Protein AF-A0A4Q5T939-F1 (afdb_monomer)

Nearest PDB structures (foldseek):
  4dm5-assembly4_D  TM=7.214E-01  e=6.705E-02  Pseudomonas aeruginosa PAO1
  5hlb-assembly1_A  TM=5.098E-01  e=1.086E+00  Escherichia coli K-12
  5fgz-assembly1_A  TM=5.050E-01  e=2.689E+00  Escherichia coli K-12
  6fzk-assembly1_A  TM=5.247E-01  e=3.484E+00  Escherichia coli K-12
  3dxo-assembly1_A  TM=3.907E-01  e=7.579E+00  Agrobacterium fabrum str. C58

Foldseek 3Di:
DDDDDPPPPPPPPPPPPPPPPPPQQQADDDDQVLLPDDDPHDSVCLRNHVVNCVPPNDQFFDAPVVNCVRRNAAPDDDPQKGKHWRDFDDDVPHTDDTKIKIFHADPRRGTHDIDIDD

Radius of gyration: 22.38 Å; Cα contacts (8 Å, |Δi|>4): 158; chains: 1; bounding box: 47×32×76 Å

pLDDT: mean 86.35, std 17.91, range [41.91, 98.38]

Sequence (118 aa):
MKRIPGFLLTLILLLSACKSKETAPVQQKFDAGQWKLKVGNDFPHREGMLQDLIDNEKIKGLKEPALLEKLGQPDRTENGHFYYRISQKRIGLLPLSTRTLVIKFGSDSTVEWRKIHG

Solvent-accessible surface area (backbone atoms only — not comparable to full-atom values): 7182 Å² total; per-residue (Å²): 136,86,82,80,76,91,73,76,78,76,70,73,77,76,72,82,69,78,77,75,73,82,69,73,67,67,81,34,77,67,45,53,67,55,51,54,40,67,60,90,94,41,34,85,42,30,60,23,16,45,62,38,44,66,76,72,44,86,55,69,66,32,41,55,68,64,44,35,74,49,57,40,80,56,79,42,76,56,98,60,27,37,32,36,72,28,48,69,48,60,61,87,92,43,80,74,48,53,36,29,42,38,37,34,44,44,99,84,43,25,26,68,48,74,48,79,48,107

Structure (mmCIF, N/CA/C/O backbone):
data_AF-A0A4Q5T939-F1
#
_entry.id   AF-A0A4Q5T939-F1
#
loop_
_atom_site.group_PDB
_atom_site.id
_atom_site.type_symbol
_atom_site.label_atom_id
_atom_site.label_alt_id
_atom_site.label_comp_id
_atom_site.label_asym_id
_atom_site.label_entity_id
_atom_site.label_seq_id
_atom_site.pdbx_PDB_ins_code
_atom_site.Cartn_x
_atom_site.Cartn_y
_atom_site.Cartn_z
_atom_site.occupancy
_atom_site.B_iso_or_equiv
_atom_site.auth_seq_id
_atom_site.auth_comp_id
_atom_site.auth_asym_id
_atom_site.auth_atom_id
_atom_site.pdbx_PDB_model_num
ATOM 1 N N . MET A 1 1 ? 27.504 -23.143 -65.966 1.00 43.72 1 MET A N 1
ATOM 2 C CA . MET A 1 1 ? 27.863 -22.410 -64.728 1.00 43.72 1 MET A CA 1
ATOM 3 C C . MET A 1 1 ? 26.583 -21.862 -64.105 1.00 43.72 1 MET A C 1
ATOM 5 O O . MET A 1 1 ? 25.902 -21.079 -64.752 1.00 43.72 1 MET A O 1
ATOM 9 N N . LYS A 1 2 ? 26.192 -22.351 -62.920 1.00 41.91 2 LYS A N 1
ATOM 10 C CA . LYS A 1 2 ? 24.919 -22.019 -62.253 1.00 41.91 2 LYS A CA 1
ATOM 11 C C . LYS A 1 2 ? 25.084 -20.714 -61.458 1.00 41.91 2 LYS A C 1
ATOM 13 O O . LYS A 1 2 ? 25.953 -20.654 -60.596 1.00 41.91 2 LYS A O 1
ATOM 18 N N . ARG A 1 3 ? 24.287 -19.678 -61.752 1.00 53.72 3 ARG A N 1
ATOM 19 C CA . ARG A 1 3 ? 24.208 -18.450 -60.938 1.00 53.72 3 ARG A CA 1
ATOM 20 C C . ARG A 1 3 ? 23.102 -18.635 -59.898 1.00 53.72 3 ARG A C 1
ATOM 22 O O . ARG A 1 3 ? 21.955 -18.883 -60.251 1.00 53.72 3 ARG A O 1
ATOM 29 N N . ILE A 1 4 ? 23.493 -18.606 -58.630 1.00 60.84 4 ILE A N 1
ATOM 30 C CA . ILE A 1 4 ? 22.646 -18.838 -57.455 1.00 60.84 4 ILE A CA 1
ATOM 31 C C . ILE A 1 4 ? 21.842 -17.550 -57.189 1.00 60.84 4 ILE A C 1
ATOM 33 O O . ILE A 1 4 ? 22.440 -16.473 -57.202 1.00 60.84 4 ILE A O 1
ATOM 37 N N . PRO A 1 5 ? 20.512 -17.607 -56.989 1.00 51.56 5 PRO A N 1
ATOM 38 C CA . PRO A 1 5 ? 19.693 -16.411 -56.843 1.00 51.56 5 PRO A CA 1
ATOM 39 C C . PRO A 1 5 ? 19.892 -15.790 -55.454 1.00 51.56 5 PRO A C 1
ATOM 41 O O . PRO A 1 5 ? 19.799 -16.471 -54.432 1.00 51.56 5 PRO A O 1
ATOM 44 N N . GLY A 1 6 ? 20.140 -14.478 -55.421 1.00 55.66 6 GLY A N 1
ATOM 45 C CA . GLY A 1 6 ? 20.323 -13.655 -54.219 1.00 55.66 6 GLY A CA 1
ATOM 46 C C . GLY A 1 6 ? 19.039 -13.416 -53.420 1.00 55.66 6 GLY A C 1
ATOM 47 O O . GLY A 1 6 ? 18.769 -12.294 -53.016 1.00 55.66 6 GLY A O 1
ATOM 48 N N . PHE A 1 7 ? 18.231 -14.457 -53.219 1.00 50.91 7 PHE A N 1
ATOM 49 C CA . PHE A 1 7 ? 17.001 -14.401 -52.424 1.00 50.91 7 PHE A CA 1
ATOM 50 C C . PHE A 1 7 ? 17.184 -14.995 -51.016 1.00 50.91 7 PHE A C 1
ATOM 52 O O . PHE A 1 7 ? 16.292 -14.911 -50.179 1.00 50.91 7 PHE A O 1
ATOM 59 N N . LEU A 1 8 ? 18.354 -15.580 -50.729 1.00 49.66 8 LEU A N 1
ATOM 60 C CA . LEU A 1 8 ? 18.615 -16.288 -49.472 1.00 49.66 8 LEU A CA 1
ATOM 61 C C . LEU A 1 8 ? 19.182 -15.406 -48.342 1.00 49.66 8 LEU A C 1
ATOM 63 O O . LEU A 1 8 ? 19.347 -15.894 -47.229 1.00 49.66 8 LEU A O 1
ATOM 67 N N . LEU A 1 9 ? 19.499 -14.131 -48.604 1.00 49.22 9 LEU A N 1
ATOM 68 C CA . LEU A 1 9 ? 20.167 -13.262 -47.622 1.00 49.22 9 LEU A CA 1
ATOM 69 C C . LEU A 1 9 ? 19.191 -12.433 -46.764 1.00 49.22 9 LEU A C 1
ATOM 71 O O . LEU A 1 9 ? 19.569 -11.938 -45.708 1.00 49.22 9 LEU A O 1
ATOM 75 N N . THR A 1 10 ? 17.925 -12.307 -47.170 1.00 51.41 10 THR A N 1
ATOM 76 C CA . THR A 1 10 ? 16.941 -11.438 -46.494 1.00 51.41 10 THR A CA 1
ATOM 77 C C . THR A 1 10 ? 16.155 -12.139 -45.378 1.00 51.41 10 THR A C 1
ATOM 79 O O . THR A 1 10 ? 15.451 -11.479 -44.621 1.00 51.41 10 THR A O 1
ATOM 82 N N . LEU A 1 11 ? 16.273 -13.466 -45.233 1.00 51.41 11 LEU A N 1
ATOM 83 C CA . LEU A 1 11 ? 15.440 -14.257 -44.311 1.00 51.41 11 LEU A CA 1
ATOM 84 C C . LEU A 1 11 ? 16.057 -14.460 -42.910 1.00 51.41 11 LEU A C 1
ATOM 86 O O . LEU A 1 11 ? 15.376 -14.916 -41.997 1.00 51.41 11 LEU A O 1
ATOM 90 N N . ILE A 1 12 ? 17.329 -14.103 -42.701 1.00 53.56 12 ILE A N 1
ATOM 91 C CA . ILE A 1 12 ? 18.058 -14.411 -41.451 1.00 53.56 12 ILE A CA 1
ATOM 92 C C . ILE A 1 12 ? 17.928 -13.294 -40.390 1.00 53.56 12 ILE A C 1
ATOM 94 O O . ILE A 1 12 ? 18.190 -13.519 -39.212 1.00 53.56 12 ILE A O 1
ATOM 98 N N . LEU A 1 13 ? 17.436 -12.106 -40.755 1.00 53.66 13 LEU A N 1
ATOM 99 C CA . LEU A 1 13 ? 17.340 -10.944 -39.852 1.00 53.66 13 LEU A CA 1
ATOM 100 C C . LEU A 1 13 ? 16.074 -10.894 -38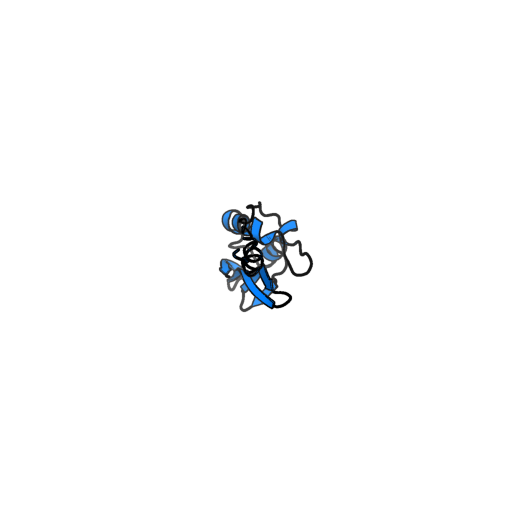.969 1.00 53.66 13 LEU A C 1
ATOM 102 O O . LEU A 1 13 ? 15.948 -9.990 -38.148 1.00 53.66 13 LEU A O 1
ATOM 106 N N . LEU A 1 14 ? 15.152 -11.857 -39.088 1.00 55.72 14 LEU A N 1
ATOM 107 C CA . LEU A 1 14 ? 13.859 -11.848 -38.377 1.00 55.72 14 LEU A CA 1
ATOM 108 C C . LEU A 1 14 ? 13.819 -12.677 -37.078 1.00 55.72 14 LEU A C 1
ATOM 110 O O . LEU A 1 14 ? 12.775 -12.734 -36.432 1.00 55.72 14 LEU A O 1
ATOM 114 N N . LEU A 1 15 ? 14.923 -13.308 -36.659 1.00 52.62 15 LEU A N 1
ATOM 115 C CA . LEU A 1 15 ? 14.929 -14.197 -35.482 1.00 52.62 15 LEU A CA 1
ATOM 116 C C . LEU A 1 15 ? 15.498 -13.581 -34.196 1.00 52.62 15 LEU A C 1
ATOM 118 O O . LEU A 1 15 ? 15.500 -14.242 -33.159 1.00 52.62 15 LEU A O 1
ATOM 122 N N . SER A 1 16 ? 15.877 -12.301 -34.197 1.00 51.91 16 SER A N 1
ATOM 123 C CA . SER A 1 16 ? 16.225 -11.571 -32.966 1.00 51.91 16 SER A CA 1
ATOM 124 C C . SER A 1 16 ? 14.975 -11.087 -32.219 1.00 51.91 16 SER A C 1
ATOM 126 O O . SER A 1 16 ? 14.875 -9.934 -31.807 1.00 51.91 16 SER A O 1
ATOM 128 N N . ALA A 1 17 ? 13.992 -11.972 -32.040 1.00 51.59 17 ALA A N 1
ATOM 129 C CA . ALA A 1 17 ? 12.918 -11.768 -31.083 1.00 51.59 17 ALA A CA 1
ATOM 130 C C . ALA A 1 17 ? 13.513 -11.957 -29.682 1.00 51.59 17 ALA A C 1
ATOM 132 O O . ALA A 1 17 ? 13.614 -13.077 -29.176 1.00 51.59 17 ALA A O 1
ATOM 133 N N . CYS A 1 18 ? 13.962 -10.857 -29.071 1.00 51.84 18 CYS A N 1
ATOM 134 C CA . CYS A 1 18 ? 14.330 -10.822 -27.661 1.00 51.84 18 CYS A CA 1
ATOM 135 C C . CYS A 1 18 ? 13.165 -11.377 -26.835 1.00 51.84 18 CYS A C 1
ATOM 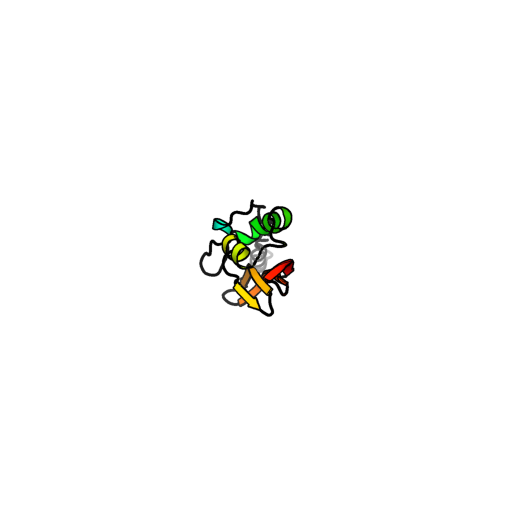137 O O . CYS A 1 18 ? 12.176 -10.689 -26.591 1.00 51.84 18 CYS A O 1
ATOM 139 N N . LYS A 1 19 ? 13.290 -12.628 -26.382 1.00 51.94 19 LYS A N 1
ATOM 140 C CA . LYS A 1 19 ? 12.494 -13.147 -25.273 1.00 51.94 19 LYS A CA 1
ATOM 141 C C . LYS A 1 19 ? 12.879 -12.318 -24.055 1.00 51.94 19 LYS A C 1
ATOM 143 O O . LYS A 1 19 ? 13.896 -12.596 -23.420 1.00 51.94 19 LYS A O 1
ATOM 148 N N . SER A 1 20 ? 12.108 -11.278 -23.749 1.00 51.19 20 SER A N 1
ATOM 149 C CA . SER A 1 20 ? 12.182 -10.622 -22.450 1.00 51.19 20 SER A CA 1
ATOM 150 C C . SER A 1 20 ? 11.902 -11.701 -21.412 1.00 51.19 20 SER A C 1
ATOM 152 O O . SER A 1 20 ? 10.768 -12.163 -21.284 1.00 51.19 20 SER A O 1
ATOM 154 N N . LYS A 1 21 ? 12.949 -12.173 -20.727 1.00 46.38 21 LYS A N 1
ATOM 155 C CA . LYS A 1 21 ? 12.772 -12.955 -19.509 1.00 46.38 21 LYS A CA 1
ATOM 156 C C . LYS A 1 21 ? 11.973 -12.054 -18.576 1.00 46.38 21 LYS A C 1
ATOM 158 O O . LYS A 1 21 ? 12.492 -11.041 -18.117 1.00 46.38 21 LYS A O 1
ATOM 163 N N . GLU A 1 22 ? 10.704 -12.382 -18.357 1.00 51.16 22 GLU A N 1
ATOM 164 C CA . GLU A 1 22 ? 9.975 -11.881 -17.200 1.00 51.16 22 GLU A CA 1
ATOM 165 C C . GLU A 1 22 ? 10.692 -12.461 -15.983 1.00 51.16 22 GLU A C 1
ATOM 167 O O . GLU A 1 22 ? 10.424 -13.575 -15.540 1.00 51.16 22 GLU A O 1
ATOM 172 N N . THR A 1 23 ? 11.720 -11.759 -15.516 1.00 54.66 23 THR A N 1
ATOM 173 C CA . THR A 1 23 ? 12.360 -12.084 -14.253 1.00 54.66 23 THR A CA 1
ATOM 174 C C . THR A 1 23 ? 11.295 -11.846 -13.197 1.00 54.66 23 THR A C 1
ATOM 176 O O . THR A 1 23 ? 10.781 -10.730 -13.088 1.00 54.66 23 THR A O 1
ATOM 179 N N . ALA A 1 24 ? 10.919 -12.898 -12.467 1.00 60.91 24 ALA A N 1
ATOM 180 C CA . ALA A 1 24 ? 10.030 -12.750 -11.327 1.00 60.91 24 ALA A CA 1
ATOM 181 C C . ALA A 1 24 ? 10.561 -11.613 -10.431 1.00 60.91 24 ALA A C 1
ATOM 183 O O . ALA A 1 24 ? 11.785 -11.497 -10.277 1.00 60.91 24 ALA A O 1
ATOM 184 N N . PRO A 1 25 ? 9.683 -10.757 -9.879 1.00 66.25 25 PRO A N 1
ATOM 185 C CA . PRO A 1 25 ? 10.109 -9.693 -8.985 1.00 66.25 25 PRO A CA 1
ATOM 186 C C . PRO A 1 25 ? 10.962 -10.301 -7.873 1.00 66.25 25 PRO A C 1
ATOM 188 O O . PRO A 1 25 ? 10.553 -11.280 -7.247 1.00 66.25 25 PRO A O 1
ATOM 191 N N . VAL A 1 26 ? 12.152 -9.746 -7.635 1.00 78.75 26 VAL A N 1
ATOM 192 C CA . VAL A 1 26 ? 12.935 -10.128 -6.458 1.00 78.75 26 VAL A CA 1
ATOM 193 C C . VAL A 1 26 ? 12.080 -9.793 -5.244 1.00 78.75 26 VAL A C 1
ATOM 195 O O . VAL A 1 26 ? 11.645 -8.651 -5.092 1.00 78.75 26 VAL A O 1
ATOM 198 N N . GLN A 1 27 ? 11.798 -10.793 -4.417 1.00 87.38 27 GLN A N 1
ATOM 199 C CA . GLN A 1 27 ? 10.958 -10.608 -3.246 1.00 87.38 27 GLN A CA 1
ATOM 200 C C . GLN A 1 27 ? 11.683 -9.714 -2.237 1.00 87.38 27 GLN A C 1
ATOM 202 O O . GLN A 1 27 ? 12.819 -9.980 -1.846 1.00 87.38 27 GLN A O 1
ATOM 207 N N . GLN A 1 28 ? 11.026 -8.626 -1.854 1.00 94.00 28 GLN A N 1
ATOM 208 C CA . GLN A 1 28 ? 11.557 -7.579 -0.992 1.00 94.00 28 GLN A CA 1
ATOM 209 C C . GLN A 1 28 ? 10.776 -7.544 0.317 1.00 94.00 28 GLN A C 1
ATOM 211 O O . GLN A 1 28 ? 9.573 -7.805 0.346 1.00 94.00 28 GLN A O 1
ATOM 216 N N . LYS A 1 29 ? 11.469 -7.197 1.403 1.00 97.19 29 LYS A N 1
ATOM 217 C CA . LYS A 1 29 ? 10.816 -6.891 2.676 1.00 97.19 29 LYS A CA 1
ATOM 218 C C . LYS A 1 29 ? 9.966 -5.636 2.535 1.00 97.19 29 LYS A C 1
ATOM 220 O O . LYS A 1 29 ? 10.368 -4.708 1.834 1.00 97.19 29 LYS A O 1
ATOM 225 N N . PHE A 1 30 ? 8.804 -5.622 3.180 1.00 97.81 30 PHE A N 1
ATOM 226 C CA . PHE A 1 30 ? 7.932 -4.464 3.171 1.00 97.81 30 PHE A CA 1
ATOM 227 C C . PHE A 1 30 ? 8.625 -3.281 3.851 1.00 97.81 30 PHE A C 1
ATOM 229 O O . PHE A 1 30 ? 9.006 -3.341 5.017 1.00 97.81 30 PHE A O 1
ATOM 236 N N . ASP A 1 31 ? 8.730 -2.181 3.115 1.00 97.88 31 ASP A N 1
ATOM 237 C CA . ASP A 1 31 ? 9.138 -0.882 3.624 1.00 97.88 31 ASP A CA 1
ATOM 238 C C . ASP A 1 31 ? 8.079 0.152 3.230 1.00 97.88 31 ASP A C 1
ATOM 240 O O . ASP A 1 31 ? 7.744 0.320 2.054 1.00 97.88 31 ASP A O 1
ATOM 244 N N . ALA A 1 32 ? 7.528 0.853 4.222 1.00 97.44 32 ALA A N 1
ATOM 245 C CA . ALA A 1 32 ? 6.449 1.810 3.993 1.00 97.44 32 ALA A CA 1
ATOM 246 C C . ALA A 1 32 ? 6.896 3.003 3.131 1.00 97.44 32 ALA A C 1
ATOM 248 O O . ALA A 1 32 ? 6.100 3.530 2.352 1.00 97.44 32 ALA A O 1
ATOM 249 N N . GLY A 1 33 ? 8.151 3.442 3.254 1.00 97.62 33 GLY A N 1
ATOM 250 C CA . GLY A 1 33 ? 8.702 4.537 2.459 1.00 97.62 33 GLY A CA 1
ATOM 251 C C . GLY A 1 33 ? 8.804 4.155 0.984 1.00 97.62 33 GLY A C 1
ATOM 252 O O . GLY A 1 33 ? 8.259 4.849 0.126 1.00 97.62 33 GLY A O 1
ATOM 253 N N . GLN A 1 34 ? 9.413 3.006 0.697 1.00 97.88 34 GLN A N 1
ATOM 254 C CA . GLN A 1 34 ? 9.541 2.459 -0.654 1.00 97.88 34 GLN A CA 1
ATOM 255 C C . GLN A 1 34 ? 8.178 2.111 -1.261 1.00 97.88 34 GLN A C 1
ATOM 257 O O . GLN A 1 34 ? 7.963 2.315 -2.453 1.00 97.88 34 GLN A O 1
ATOM 262 N N . TRP A 1 35 ? 7.224 1.636 -0.453 1.00 97.94 35 TRP A N 1
ATOM 263 C CA . TRP A 1 35 ? 5.861 1.338 -0.906 1.00 97.94 35 TRP A CA 1
ATOM 264 C C . TRP A 1 35 ? 5.128 2.580 -1.420 1.00 97.94 35 TRP A C 1
ATOM 266 O O . TRP A 1 35 ? 4.361 2.517 -2.389 1.00 97.94 35 TRP A O 1
ATOM 276 N N . LYS A 1 36 ? 5.356 3.709 -0.743 1.00 97.69 36 LYS A N 1
ATOM 277 C CA . LYS A 1 36 ? 4.769 5.012 -1.061 1.00 97.69 36 LYS A CA 1
ATOM 278 C C . LYS A 1 36 ? 5.536 5.753 -2.158 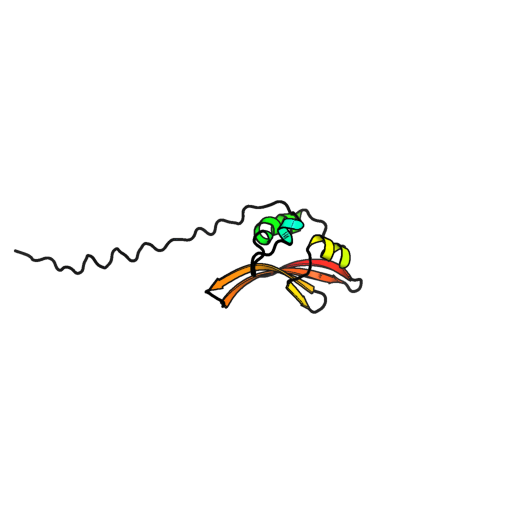1.00 97.69 36 LYS A C 1
ATOM 280 O O . LYS A 1 36 ? 4.990 6.704 -2.718 1.00 97.69 36 LYS A O 1
ATOM 285 N N . LEU A 1 37 ? 6.760 5.331 -2.486 1.00 97.12 37 LEU A N 1
ATOM 286 C CA . LEU A 1 37 ? 7.556 5.956 -3.536 1.00 97.12 37 LEU A CA 1
ATOM 287 C C . LEU A 1 37 ? 6.847 5.828 -4.888 1.00 97.12 37 LEU A C 1
ATOM 289 O O . LEU A 1 37 ? 6.557 4.728 -5.364 1.00 97.12 37 LEU A O 1
ATOM 293 N N . LYS A 1 38 ? 6.602 6.977 -5.516 1.00 95.69 38 LYS A N 1
ATOM 294 C CA . LYS A 1 38 ? 5.994 7.089 -6.838 1.00 95.69 38 LYS A CA 1
ATOM 295 C C . LYS A 1 38 ? 6.979 7.753 -7.791 1.00 95.69 38 LYS A C 1
ATOM 297 O O . LYS A 1 38 ? 7.485 8.834 -7.500 1.00 95.69 38 LYS A O 1
ATOM 302 N N . VAL A 1 39 ? 7.228 7.119 -8.932 1.00 94.88 39 VAL A N 1
ATOM 303 C CA . VAL A 1 39 ? 8.096 7.638 -9.996 1.00 94.88 39 VAL A CA 1
ATOM 304 C C . VAL A 1 39 ? 7.251 7.804 -11.251 1.00 94.88 39 VAL A C 1
ATOM 306 O O . VAL A 1 39 ? 6.780 6.831 -11.841 1.00 94.88 39 VAL A O 1
ATOM 309 N N . GLY A 1 40 ? 6.995 9.057 -11.633 1.00 92.31 40 GLY A N 1
ATOM 310 C CA . GLY A 1 40 ? 6.018 9.370 -12.673 1.00 92.31 40 GLY A CA 1
ATOM 311 C C . GLY A 1 40 ? 4.630 8.845 -12.294 1.00 92.31 40 GLY A C 1
ATOM 312 O O . GLY A 1 40 ? 4.044 9.272 -11.300 1.00 92.31 40 GLY A O 1
ATOM 313 N N . ASN A 1 41 ? 4.110 7.898 -13.077 1.00 89.56 41 ASN A N 1
ATOM 314 C CA . ASN A 1 41 ? 2.816 7.262 -12.824 1.00 89.56 41 ASN A CA 1
ATOM 315 C C . ASN A 1 4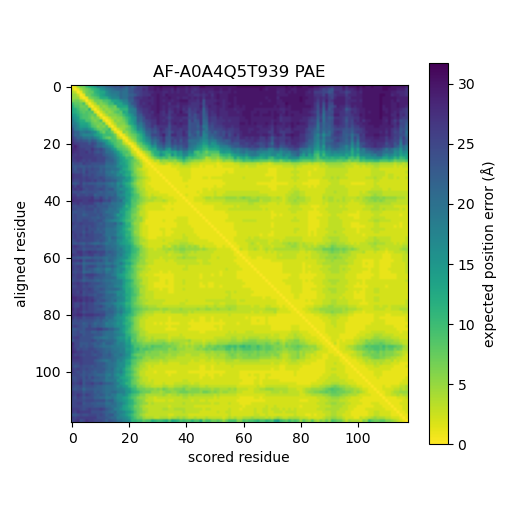1 ? 2.917 5.909 -12.104 1.00 89.56 41 ASN A C 1
ATOM 317 O O . ASN A 1 41 ? 1.879 5.329 -11.788 1.00 89.56 41 ASN A O 1
ATOM 321 N N . ASP A 1 42 ? 4.116 5.410 -11.819 1.00 92.94 42 ASP A N 1
ATOM 322 C CA . ASP A 1 42 ? 4.319 4.042 -11.342 1.00 92.94 42 ASP A CA 1
ATOM 323 C C . ASP A 1 42 ? 4.863 3.973 -9.915 1.00 92.94 42 ASP A C 1
ATOM 325 O O . ASP A 1 42 ? 5.419 4.936 -9.386 1.00 92.94 42 ASP A O 1
ATOM 329 N N . PHE A 1 43 ? 4.684 2.805 -9.298 1.00 95.81 43 PHE A N 1
ATOM 330 C CA . PHE A 1 43 ? 5.163 2.483 -7.956 1.00 95.81 43 PHE A CA 1
ATOM 331 C C . PHE A 1 43 ? 6.200 1.359 -8.054 1.00 95.81 43 PHE A C 1
ATOM 333 O O . PHE A 1 43 ? 5.837 0.183 -7.989 1.00 95.81 43 PHE A O 1
ATOM 340 N N . PRO A 1 44 ? 7.485 1.692 -8.253 1.00 95.50 44 PRO A N 1
ATOM 341 C CA . PRO A 1 44 ? 8.494 0.726 -8.693 1.00 95.50 44 PRO A CA 1
ATOM 342 C C . PRO A 1 44 ? 8.740 -0.434 -7.716 1.00 95.50 44 PRO A C 1
ATOM 344 O O . PRO A 1 44 ? 9.190 -1.494 -8.141 1.00 95.50 44 PRO A O 1
ATOM 347 N N . HIS A 1 45 ? 8.426 -0.265 -6.429 1.00 96.81 45 HIS A N 1
ATOM 348 C CA . HIS A 1 45 ? 8.742 -1.255 -5.394 1.00 96.81 45 HIS A CA 1
ATOM 349 C C . HIS A 1 45 ? 7.550 -2.115 -4.956 1.00 96.81 45 HIS A C 1
ATOM 351 O O . HIS A 1 45 ? 7.745 -3.158 -4.332 1.00 96.81 45 HIS A O 1
ATOM 357 N N . ARG A 1 46 ? 6.306 -1.721 -5.271 1.00 97.19 46 ARG A N 1
ATOM 358 C CA . ARG A 1 46 ? 5.110 -2.407 -4.745 1.00 97.19 46 ARG A CA 1
ATOM 359 C C . ARG A 1 46 ? 5.048 -3.878 -5.149 1.00 97.19 46 ARG A C 1
ATOM 361 O O . ARG A 1 46 ? 4.687 -4.708 -4.324 1.00 97.19 46 ARG A O 1
ATOM 368 N N . GLU A 1 47 ? 5.430 -4.202 -6.382 1.00 96.44 47 GLU A N 1
ATOM 369 C CA . GLU A 1 47 ? 5.427 -5.577 -6.896 1.00 96.44 47 GLU A CA 1
ATOM 370 C C . GLU A 1 47 ? 6.369 -6.498 -6.100 1.00 96.44 47 GLU A C 1
ATOM 372 O O . GLU A 1 47 ? 5.964 -7.591 -5.712 1.00 96.44 47 GLU A O 1
ATOM 377 N N . GLY A 1 48 ? 7.589 -6.042 -5.795 1.00 96.12 48 GLY A N 1
ATOM 378 C CA . GLY A 1 48 ? 8.571 -6.821 -5.031 1.00 96.12 48 GLY A CA 1
ATOM 379 C C . GLY A 1 48 ? 8.183 -7.013 -3.563 1.00 96.12 48 GLY A C 1
ATOM 380 O O . GLY A 1 48 ? 8.477 -8.054 -2.979 1.00 96.12 48 GLY A O 1
ATOM 381 N N . MET A 1 49 ? 7.485 -6.040 -2.970 1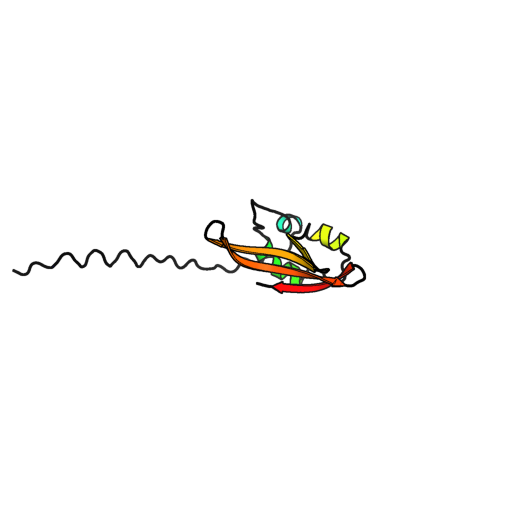.00 97.62 49 MET A N 1
ATOM 382 C CA . MET A 1 49 ? 7.083 -6.067 -1.556 1.00 97.62 49 MET A CA 1
ATOM 383 C C . MET A 1 49 ? 5.706 -6.688 -1.303 1.00 97.62 49 MET A C 1
ATOM 385 O O . MET A 1 49 ? 5.368 -6.970 -0.154 1.00 97.62 49 MET A O 1
ATOM 389 N N . LEU A 1 50 ? 4.890 -6.894 -2.344 1.00 96.56 50 LEU A N 1
ATOM 390 C CA . LEU A 1 50 ? 3.492 -7.315 -2.207 1.00 96.56 50 LEU A CA 1
ATOM 391 C C . LEU A 1 50 ? 3.338 -8.597 -1.384 1.00 96.56 50 LEU A C 1
ATOM 393 O O . LEU A 1 50 ? 2.436 -8.688 -0.554 1.00 96.56 50 LEU A O 1
ATOM 397 N N . GLN A 1 51 ? 4.210 -9.577 -1.615 1.00 95.12 51 GLN A N 1
ATOM 398 C CA . GLN A 1 51 ? 4.116 -10.864 -0.937 1.00 95.12 51 GLN A CA 1
ATOM 399 C C . GLN A 1 51 ? 4.434 -10.736 0.560 1.00 95.12 51 GLN A C 1
ATOM 401 O O . GLN A 1 51 ? 3.674 -11.223 1.388 1.00 95.12 51 GLN A O 1
ATOM 406 N N . ASP A 1 52 ? 5.489 -10.003 0.925 1.00 96.25 52 ASP A N 1
ATOM 407 C CA . ASP A 1 52 ? 5.840 -9.764 2.331 1.00 96.25 52 ASP A CA 1
ATOM 408 C C . ASP A 1 52 ? 4.762 -8.935 3.051 1.00 96.25 52 ASP A C 1
ATOM 410 O O . ASP A 1 52 ? 4.374 -9.260 4.172 1.00 96.25 52 ASP A O 1
ATOM 414 N N . LEU A 1 53 ? 4.186 -7.940 2.363 1.00 96.38 53 LEU A N 1
ATOM 415 C CA . LEU A 1 53 ? 3.040 -7.174 2.852 1.00 96.38 53 LEU A CA 1
ATOM 416 C C . LEU A 1 53 ? 1.822 -8.071 3.137 1.00 96.38 53 LEU A C 1
ATOM 418 O O . LEU A 1 53 ? 1.063 -7.819 4.069 1.00 96.38 53 LEU A O 1
ATOM 422 N N . ILE A 1 54 ? 1.581 -9.101 2.329 1.00 93.88 54 ILE A N 1
ATOM 423 C CA . ILE A 1 54 ? 0.440 -9.993 2.539 1.00 93.88 54 ILE A CA 1
ATOM 424 C C . ILE A 1 54 ? 0.732 -11.014 3.631 1.00 93.88 54 ILE A C 1
ATOM 426 O O . ILE A 1 54 ? -0.165 -11.276 4.429 1.00 93.88 54 ILE A O 1
ATOM 430 N N . ASP A 1 55 ? 1.932 -11.571 3.685 1.00 92.88 55 ASP A N 1
ATOM 431 C CA . ASP A 1 55 ? 2.215 -12.703 4.567 1.00 92.88 55 ASP A CA 1
ATOM 432 C C . ASP A 1 55 ? 2.598 -12.262 5.980 1.00 92.88 55 ASP A C 1
ATOM 434 O O . ASP A 1 55 ? 2.167 -12.876 6.956 1.00 92.88 55 ASP A O 1
ATOM 438 N N . ASN A 1 56 ? 3.375 -11.183 6.095 1.00 94.62 56 ASN A N 1
ATOM 439 C CA . ASN A 1 56 ? 4.045 -10.817 7.343 1.00 94.62 56 ASN A CA 1
ATOM 440 C C . ASN A 1 56 ? 3.457 -9.566 8.003 1.00 94.62 56 ASN A C 1
ATOM 442 O O . ASN A 1 56 ? 3.522 -9.419 9.223 1.00 94.62 56 ASN A O 1
ATOM 446 N N . GLU A 1 57 ? 2.839 -8.672 7.233 1.00 93.44 57 GLU A N 1
ATOM 447 C CA . GLU A 1 57 ? 2.298 -7.432 7.782 1.00 93.44 57 GLU A CA 1
ATOM 448 C C . GLU A 1 57 ? 0.865 -7.601 8.304 1.00 93.44 57 GLU A C 1
ATOM 450 O O . GLU A 1 57 ? -0.050 -8.080 7.622 1.00 93.44 57 GLU A O 1
ATOM 455 N N . LYS A 1 58 ? 0.624 -7.126 9.530 1.00 92.31 58 LYS A N 1
ATOM 456 C CA . LYS A 1 58 ? -0.697 -7.185 10.165 1.00 92.31 58 LYS A CA 1
ATOM 457 C C . LYS A 1 58 ? -1.614 -6.080 9.637 1.00 92.31 58 LYS A C 1
ATOM 459 O O . LYS A 1 58 ? -1.776 -5.038 10.258 1.00 92.31 58 LYS A O 1
ATOM 464 N N . ILE A 1 59 ? -2.223 -6.325 8.478 1.00 94.31 59 ILE A N 1
ATOM 465 C CA . ILE A 1 59 ? -3.153 -5.384 7.827 1.00 94.31 59 ILE A CA 1
ATOM 466 C C . ILE A 1 59 ? -4.604 -5.618 8.260 1.00 94.31 59 ILE A C 1
ATOM 468 O O . ILE A 1 59 ? -5.376 -4.676 8.421 1.00 94.31 59 ILE A O 1
ATOM 472 N N . LYS A 1 60 ? -4.998 -6.885 8.431 1.00 94.75 60 LYS A N 1
ATOM 473 C CA . LYS A 1 60 ? -6.368 -7.240 8.825 1.00 94.75 60 LYS A CA 1
ATOM 474 C C . LYS A 1 60 ? -6.665 -6.694 10.224 1.00 94.75 60 LYS A C 1
ATOM 476 O O . LYS A 1 60 ? -5.866 -6.882 11.139 1.00 94.75 60 LYS A O 1
ATOM 481 N N . GLY A 1 61 ? -7.819 -6.051 10.375 1.00 96.19 61 GLY A N 1
ATOM 482 C CA . GLY A 1 61 ? -8.247 -5.411 11.616 1.00 96.19 61 GLY A CA 1
ATOM 483 C C . GLY A 1 61 ? -7.658 -4.020 11.863 1.00 96.19 61 GLY A C 1
ATOM 484 O O . GLY A 1 61 ? -8.029 -3.396 12.854 1.00 96.19 61 GLY A O 1
ATOM 485 N N . LEU A 1 62 ? -6.782 -3.500 10.991 1.00 97.44 62 LEU A N 1
ATOM 486 C CA . LEU A 1 62 ? -6.375 -2.096 11.084 1.00 97.44 62 LEU A CA 1
ATOM 487 C C . LEU A 1 62 ? -7.570 -1.183 10.815 1.00 97.44 62 LEU A C 1
ATOM 489 O O . LEU A 1 62 ? -8.380 -1.454 9.928 1.00 97.44 62 LEU A O 1
ATOM 493 N N . LYS A 1 63 ? -7.650 -0.080 11.561 1.00 97.62 63 LYS A N 1
ATOM 494 C CA . LYS A 1 63 ? -8.544 1.030 11.231 1.00 97.62 63 LYS A CA 1
ATOM 495 C C . LYS A 1 63 ? -7.998 1.784 10.022 1.00 97.62 63 LYS A C 1
ATOM 497 O O . LYS A 1 63 ? -6.785 1.853 9.821 1.00 97.62 63 LYS A O 1
ATOM 502 N N . GLU A 1 64 ? -8.898 2.371 9.247 1.00 97.19 64 GLU A N 1
ATOM 503 C CA . GLU A 1 64 ? -8.576 3.124 8.032 1.00 97.19 64 GLU A CA 1
ATOM 504 C C . GLU A 1 64 ? -7.430 4.148 8.196 1.00 97.19 64 GLU A C 1
ATOM 506 O O . GLU A 1 64 ? -6.500 4.086 7.390 1.00 97.19 64 GLU A O 1
ATOM 511 N N . PRO A 1 65 ? -7.372 4.996 9.247 1.00 97.31 65 PRO A N 1
ATOM 512 C CA . PRO A 1 65 ? -6.263 5.942 9.409 1.00 97.31 65 PRO A CA 1
ATOM 513 C C . PRO A 1 65 ? -4.898 5.256 9.547 1.00 97.31 65 PRO A C 1
ATOM 515 O O . PRO A 1 65 ? -3.946 5.631 8.869 1.00 97.31 65 PRO A O 1
ATOM 518 N N . ALA A 1 66 ? -4.816 4.187 10.346 1.00 97.56 66 ALA A N 1
ATOM 519 C CA . ALA A 1 66 ? -3.578 3.430 10.537 1.00 97.56 66 ALA A CA 1
ATOM 520 C C . ALA A 1 66 ? -3.135 2.723 9.244 1.00 97.56 66 ALA A C 1
ATOM 522 O O . ALA A 1 66 ? -1.942 2.601 8.959 1.00 97.56 66 ALA A O 1
ATOM 523 N N . LEU A 1 67 ? -4.096 2.273 8.428 1.00 97.88 67 LEU A N 1
ATOM 524 C CA . LEU A 1 67 ? -3.791 1.729 7.110 1.00 97.88 67 LEU A CA 1
ATOM 525 C C . LEU A 1 67 ? -3.199 2.801 6.187 1.00 97.88 67 LEU A C 1
ATOM 527 O O . LEU A 1 67 ? -2.206 2.538 5.510 1.00 97.88 67 LEU A O 1
ATOM 531 N N . LEU A 1 68 ? -3.794 3.996 6.167 1.00 97.81 68 LEU A N 1
ATOM 532 C CA . LEU A 1 68 ? -3.344 5.115 5.339 1.00 97.81 68 LEU A CA 1
ATOM 533 C C . LEU A 1 68 ? -1.964 5.632 5.761 1.00 97.81 68 LEU A C 1
ATOM 535 O O . LEU A 1 68 ? -1.150 5.954 4.899 1.00 97.81 68 LEU A O 1
ATOM 539 N N . GLU A 1 69 ? -1.649 5.652 7.054 1.00 97.12 69 GLU A N 1
ATOM 540 C CA . GLU A 1 69 ? -0.298 5.968 7.538 1.00 97.12 69 GLU A CA 1
ATOM 541 C C . GLU A 1 69 ? 0.742 4.973 6.993 1.00 97.12 69 GLU A C 1
ATOM 543 O O . GLU A 1 69 ? 1.818 5.360 6.504 1.00 97.12 69 GLU A O 1
ATOM 548 N N . LYS A 1 70 ? 0.385 3.683 7.010 1.00 96.44 70 LYS A N 1
ATOM 549 C CA . LYS A 1 70 ? 1.249 2.581 6.580 1.00 96.44 70 LYS A CA 1
ATOM 550 C C . LYS A 1 70 ? 1.433 2.520 5.063 1.00 96.44 70 LYS A C 1
ATOM 552 O O . LYS A 1 70 ? 2.563 2.421 4.591 1.00 96.44 70 LYS A O 1
ATOM 557 N N . LEU A 1 71 ? 0.342 2.552 4.298 1.00 97.75 71 LEU A N 1
ATOM 558 C CA . LEU A 1 71 ? 0.340 2.293 2.850 1.00 97.75 71 LEU A CA 1
ATOM 559 C C . LEU A 1 71 ? 0.238 3.556 1.994 1.00 97.75 71 LEU A C 1
ATOM 561 O O . LEU A 1 71 ? 0.449 3.494 0.781 1.00 97.75 71 LEU A O 1
ATOM 565 N N . GLY A 1 72 ? -0.061 4.698 2.607 1.00 97.12 72 GLY A N 1
ATOM 566 C CA . GLY A 1 72 ? -0.400 5.921 1.896 1.00 97.12 72 GLY A CA 1
ATOM 567 C C . GLY A 1 72 ? -1.809 5.882 1.309 1.00 97.12 72 GLY A C 1
ATOM 568 O O . GLY A 1 72 ? -2.590 4.949 1.531 1.00 97.12 72 GLY A O 1
ATOM 569 N N . GLN A 1 73 ? -2.121 6.921 0.537 1.00 97.38 73 GLN A N 1
ATOM 570 C CA . GLN A 1 73 ? -3.402 7.045 -0.149 1.00 97.38 73 GLN A CA 1
ATOM 571 C C . GLN A 1 73 ? -3.553 5.962 -1.232 1.00 97.38 73 GLN A C 1
ATOM 573 O O . GLN A 1 73 ? -2.581 5.673 -1.943 1.00 97.38 73 GLN A O 1
ATOM 578 N N . PRO A 1 74 ? -4.744 5.353 -1.365 1.00 97.56 74 PRO A N 1
ATOM 579 C CA . PRO A 1 74 ? -5.023 4.430 -2.453 1.00 97.56 74 PRO A CA 1
ATOM 580 C C . PRO A 1 74 ? -5.100 5.167 -3.792 1.00 97.56 74 PRO A C 1
ATOM 582 O O . PRO A 1 74 ? -5.343 6.370 -3.861 1.00 97.56 74 PRO A O 1
ATOM 585 N N . ASP A 1 75 ? -4.925 4.420 -4.876 1.00 96.56 75 ASP A N 1
ATOM 586 C CA . ASP A 1 75 ? -5.077 4.937 -6.237 1.00 96.56 75 ASP A CA 1
ATOM 587 C C . ASP A 1 75 ? -6.550 5.183 -6.590 1.00 96.56 75 ASP A C 1
ATOM 589 O O . ASP A 1 75 ? -6.868 6.047 -7.406 1.00 96.56 75 ASP A O 1
ATOM 593 N N . ARG A 1 76 ? -7.454 4.413 -5.977 1.00 95.94 76 ARG A N 1
ATOM 594 C CA . ARG A 1 76 ? -8.904 4.569 -6.098 1.00 95.94 76 ARG A CA 1
ATOM 595 C C . ARG A 1 76 ? -9.589 4.105 -4.817 1.00 95.94 76 ARG A C 1
ATOM 597 O O . ARG A 1 76 ? -9.155 3.132 -4.200 1.00 95.94 76 ARG A O 1
ATOM 604 N N . THR A 1 77 ? -10.708 4.744 -4.495 1.00 97.56 77 THR A N 1
ATOM 605 C CA . THR A 1 77 ? -11.622 4.333 -3.426 1.00 97.56 77 THR A CA 1
ATOM 606 C C . THR A 1 77 ? -13.019 4.166 -4.001 1.00 97.56 77 THR A C 1
ATOM 608 O O . THR A 1 77 ? -13.505 5.057 -4.691 1.00 97.56 77 THR A O 1
ATOM 611 N N . GLU A 1 78 ? -13.664 3.029 -3.742 1.00 96.50 78 GLU A N 1
ATOM 612 C CA . GLU A 1 78 ? -15.012 2.752 -4.247 1.00 96.50 78 GLU A CA 1
ATOM 613 C C . GLU A 1 78 ? -15.737 1.739 -3.352 1.00 96.50 78 GLU A C 1
ATOM 615 O O . GLU A 1 78 ? -15.184 0.688 -3.030 1.00 96.50 78 GLU A O 1
ATOM 620 N N . ASN A 1 79 ? -16.981 2.035 -2.953 1.00 94.12 79 ASN A N 1
ATOM 621 C CA . ASN A 1 79 ? -17.852 1.133 -2.182 1.00 94.12 79 ASN A CA 1
ATOM 622 C C . ASN A 1 79 ? -17.188 0.521 -0.928 1.00 94.12 79 ASN A C 1
ATOM 624 O O . ASN A 1 79 ? -17.307 -0.680 -0.693 1.00 94.12 79 ASN A O 1
ATOM 628 N N . GLY A 1 80 ? -16.428 1.308 -0.157 1.00 94.31 80 GLY A N 1
ATOM 629 C CA . GLY A 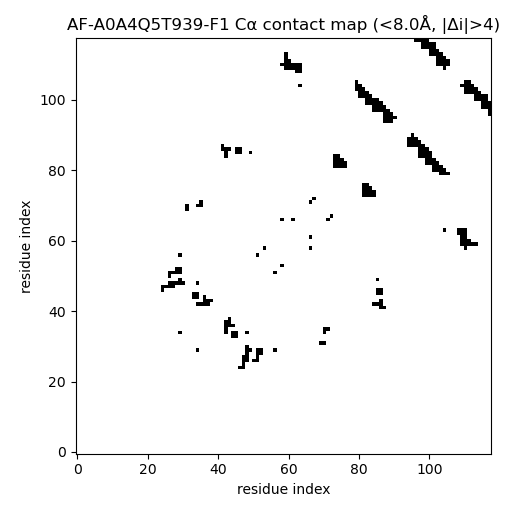1 80 ? -15.706 0.814 1.029 1.00 94.31 80 GLY A CA 1
ATOM 630 C C . GLY A 1 80 ? -14.472 -0.043 0.714 1.00 94.31 80 GLY A C 1
ATOM 631 O O . GLY A 1 80 ? -13.987 -0.775 1.577 1.00 94.31 80 GLY A O 1
ATOM 632 N N . HIS A 1 81 ? -13.965 0.025 -0.519 1.00 97.88 81 HIS A N 1
ATOM 633 C CA . HIS A 1 81 ? -12.746 -0.653 -0.943 1.00 97.88 81 HIS A CA 1
ATOM 634 C C . HIS A 1 81 ? -11.672 0.354 -1.334 1.00 97.88 81 HIS A C 1
ATOM 636 O O . HIS A 1 81 ? -11.936 1.305 -2.073 1.00 97.88 81 HIS A O 1
ATOM 642 N N . PHE A 1 82 ? -10.448 0.096 -0.889 1.00 98.38 82 PHE A N 1
ATOM 643 C CA . PHE A 1 82 ? -9.245 0.786 -1.337 1.00 98.38 82 PHE A CA 1
ATOM 644 C C . PHE A 1 82 ? -8.524 -0.063 -2.373 1.00 98.38 82 PHE A C 1
ATOM 646 O O . PHE A 1 82 ? -8.316 -1.262 -2.177 1.00 98.38 82 PHE A O 1
ATOM 653 N N . TYR A 1 83 ? -8.120 0.573 -3.466 1.00 98.25 83 TYR A N 1
ATOM 654 C CA . TYR A 1 83 ? -7.414 -0.053 -4.573 1.00 98.25 83 TYR A CA 1
ATOM 655 C C . TYR A 1 83 ? -6.014 0.545 -4.663 1.00 98.25 83 TYR A C 1
ATOM 657 O O . TYR A 1 83 ? -5.855 1.726 -4.966 1.00 98.25 83 TYR A O 1
ATOM 665 N N . TYR A 1 84 ? -5.001 -0.280 -4.418 1.00 98.06 84 TYR A N 1
ATOM 666 C CA . TYR A 1 84 ? -3.594 0.074 -4.572 1.00 98.06 84 TYR A CA 1
ATOM 667 C C . TYR A 1 84 ? -3.048 -0.600 -5.824 1.00 98.06 84 TYR A C 1
ATOM 669 O O . TYR A 1 84 ? -2.935 -1.826 -5.881 1.00 98.06 84 TYR A O 1
ATOM 677 N N . ARG A 1 85 ? -2.691 0.185 -6.838 1.00 97.25 85 ARG A N 1
ATOM 678 C CA . ARG A 1 85 ? -2.044 -0.331 -8.043 1.00 97.25 85 ARG A CA 1
ATOM 679 C C . ARG A 1 85 ? -0.647 -0.825 -7.684 1.00 97.25 85 ARG A C 1
ATOM 681 O O . ARG A 1 85 ? 0.172 -0.058 -7.181 1.00 97.25 85 ARG A O 1
ATOM 688 N N . ILE A 1 86 ? -0.386 -2.098 -7.947 1.00 97.69 86 ILE A N 1
ATOM 689 C CA . ILE A 1 86 ? 0.904 -2.746 -7.698 1.00 97.69 86 ILE A CA 1
ATOM 690 C C . ILE A 1 86 ? 1.806 -2.573 -8.914 1.00 97.69 86 ILE A C 1
ATOM 692 O O . ILE A 1 86 ? 2.927 -2.091 -8.791 1.00 97.69 86 ILE A O 1
ATOM 696 N N . SER A 1 87 ? 1.287 -2.905 -10.092 1.00 95.25 87 SER A N 1
ATOM 697 C CA . SER A 1 87 ? 1.990 -2.767 -11.363 1.00 95.25 87 SER A CA 1
ATOM 698 C C . SER A 1 87 ? 0.991 -2.602 -12.506 1.00 95.25 87 SER A C 1
ATOM 700 O O . SER A 1 87 ? -0.188 -2.943 -12.384 1.00 95.25 87 SER A O 1
ATOM 702 N N . GLN A 1 88 ? 1.446 -2.035 -13.622 1.00 94.62 88 GLN A N 1
ATOM 703 C CA . GLN A 1 88 ? 0.631 -1.890 -14.824 1.00 94.62 88 GLN A CA 1
ATOM 704 C C . GLN A 1 88 ? 1.497 -2.030 -16.071 1.00 94.62 88 GLN A C 1
ATOM 706 O O . GL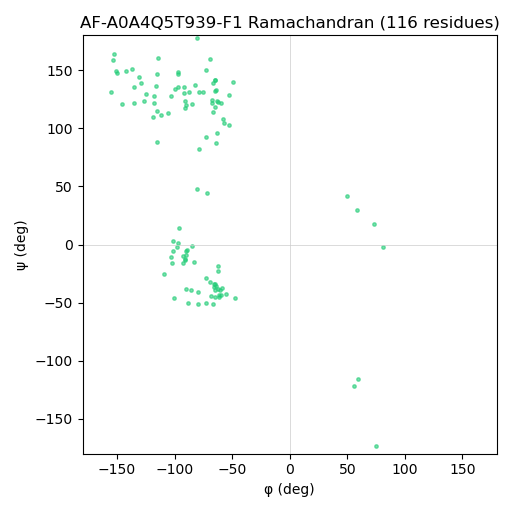N A 1 88 ? 2.426 -1.252 -16.280 1.00 94.62 88 GLN A O 1
ATOM 711 N N . LYS A 1 89 ? 1.163 -3.004 -16.919 1.00 93.31 89 LYS A N 1
ATOM 712 C CA . LYS A 1 89 ? 1.770 -3.148 -18.245 1.00 93.31 89 LYS A CA 1
ATOM 713 C C . LYS A 1 89 ? 1.062 -2.198 -19.209 1.00 93.31 89 LYS A C 1
ATOM 715 O O . LYS A 1 89 ? -0.164 -2.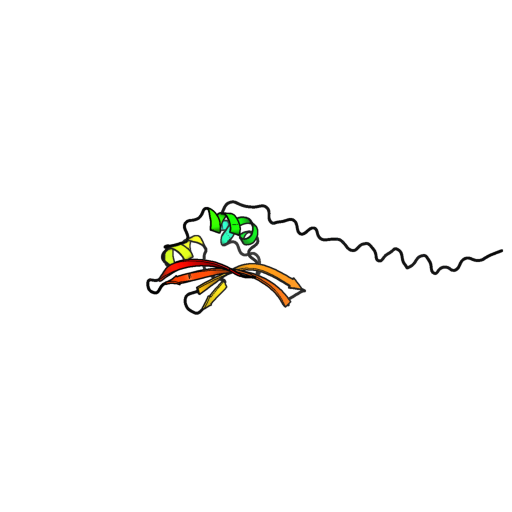066 -19.168 1.00 93.31 89 LYS A O 1
ATOM 720 N N . ARG A 1 90 ? 1.825 -1.517 -20.066 1.00 93.25 90 ARG A N 1
ATOM 721 C CA . ARG A 1 90 ? 1.308 -0.528 -21.024 1.00 93.25 90 ARG A CA 1
ATOM 722 C C . ARG A 1 90 ? 1.969 -0.683 -22.389 1.00 93.25 90 ARG A C 1
ATOM 724 O O . ARG A 1 90 ? 3.133 -1.067 -22.462 1.00 93.25 90 ARG A O 1
ATOM 731 N N . ILE A 1 91 ? 1.244 -0.318 -23.444 1.00 94.06 91 ILE A N 1
ATOM 732 C CA . ILE A 1 91 ? 1.819 0.011 -24.756 1.00 94.06 91 ILE A CA 1
ATOM 733 C C . ILE A 1 91 ? 1.604 1.505 -24.965 1.00 94.06 91 ILE A C 1
ATOM 735 O O . ILE A 1 91 ? 0.469 1.967 -25.095 1.00 94.06 91 ILE A O 1
ATOM 739 N N . GLY A 1 92 ? 2.692 2.276 -24.951 1.00 89.12 92 GLY A N 1
ATOM 740 C CA . GLY A 1 92 ? 2.606 3.735 -24.926 1.00 89.12 92 GLY A CA 1
ATOM 741 C C . GLY A 1 92 ? 1.763 4.212 -23.738 1.00 89.12 92 GLY A C 1
ATOM 742 O O . GLY A 1 92 ? 2.061 3.891 -22.588 1.00 89.12 92 GLY A O 1
ATOM 743 N N . LEU A 1 93 ? 0.688 4.951 -24.022 1.00 87.56 93 LEU A N 1
ATOM 744 C CA . LEU A 1 93 ? -0.242 5.465 -23.008 1.00 87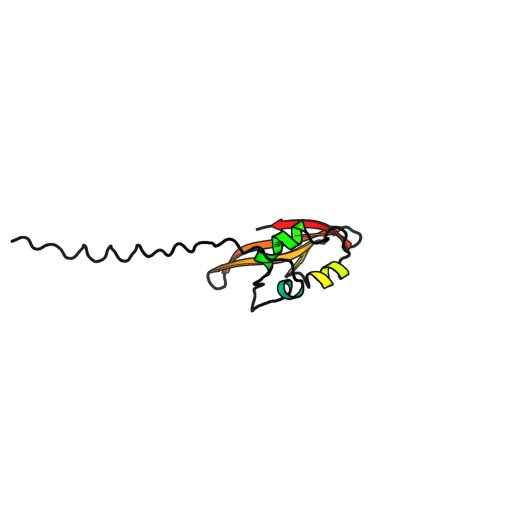.56 93 LEU A CA 1
ATOM 745 C C . LEU A 1 93 ? -1.401 4.508 -22.676 1.00 87.56 93 LEU A C 1
ATOM 747 O O . LEU A 1 93 ? -2.178 4.793 -21.766 1.00 87.56 93 LEU A O 1
ATOM 751 N N . LEU A 1 94 ? -1.530 3.380 -23.380 1.00 90.62 94 LEU A N 1
ATOM 752 C CA . LEU A 1 94 ? -2.660 2.467 -23.212 1.00 90.62 94 LEU A CA 1
ATOM 753 C C . LEU A 1 94 ? -2.356 1.388 -22.156 1.00 90.62 94 LEU A C 1
ATOM 755 O O . LEU A 1 94 ? -1.365 0.664 -22.304 1.00 90.62 94 LEU A O 1
ATOM 759 N N . PRO A 1 95 ? -3.180 1.245 -21.095 1.00 90.81 95 PRO A N 1
ATOM 760 C CA . PRO A 1 95 ? -3.085 0.117 -20.169 1.00 90.81 95 PRO A CA 1
ATOM 761 C C . PRO A 1 95 ? -3.407 -1.201 -20.876 1.00 90.81 95 PRO A C 1
ATOM 763 O O . PRO A 1 95 ? -4.431 -1.304 -21.542 1.00 90.81 95 PRO A O 1
ATOM 766 N N . LEU A 1 96 ? -2.567 -2.216 -20.676 1.00 94.62 96 LEU A N 1
ATOM 767 C CA . LEU A 1 96 ? -2.841 -3.587 -21.113 1.00 94.62 96 LEU A CA 1
ATOM 768 C C . LEU A 1 96 ? -3.334 -4.471 -19.971 1.00 94.62 96 LEU A C 1
ATOM 770 O O . LEU A 1 96 ? -4.296 -5.214 -20.127 1.00 94.62 96 LEU A O 1
ATOM 774 N N . SER A 1 97 ? -2.661 -4.404 -18.824 1.00 94.19 97 SER A N 1
ATOM 775 C CA . SER A 1 97 ? -3.042 -5.138 -17.621 1.00 94.19 97 SER A CA 1
ATOM 776 C C . SER A 1 97 ? -2.603 -4.374 -16.382 1.00 94.19 97 SER A C 1
ATOM 778 O O . SER A 1 97 ? -1.592 -3.666 -16.405 1.00 94.19 97 SER A O 1
ATOM 780 N N . THR A 1 98 ? -3.364 -4.521 -15.302 1.00 94.94 98 THR A N 1
ATOM 781 C CA . THR A 1 98 ? -3.112 -3.835 -14.034 1.00 94.94 98 THR A CA 1
ATOM 782 C C . THR A 1 98 ? -3.257 -4.827 -12.899 1.00 94.94 98 THR A C 1
ATOM 784 O O . THR A 1 98 ? -4.336 -5.377 -12.696 1.00 94.94 98 THR A O 1
ATOM 787 N N . ARG A 1 99 ? -2.193 -4.998 -12.118 1.00 96.62 99 ARG A N 1
ATOM 788 C CA . ARG A 1 99 ? -2.225 -5.760 -10.873 1.00 96.62 99 ARG A CA 1
ATOM 789 C C . ARG A 1 99 ? -2.533 -4.812 -9.722 1.00 96.62 99 ARG A C 1
ATOM 791 O O . ARG A 1 99 ? -1.901 -3.765 -9.588 1.00 96.62 99 ARG A O 1
ATOM 798 N N . THR A 1 100 ? -3.500 -5.168 -8.891 1.00 97.81 100 THR A N 1
ATOM 799 C CA . THR A 1 100 ? -4.064 -4.306 -7.848 1.00 97.81 100 THR A CA 1
ATOM 800 C C . THR A 1 100 ? -4.217 -5.077 -6.544 1.00 97.81 100 THR A C 1
ATOM 802 O O . THR A 1 100 ? -4.721 -6.196 -6.532 1.00 97.81 100 THR A O 1
ATOM 805 N N . LEU A 1 101 ? -3.827 -4.464 -5.431 1.00 98.25 101 LEU A N 1
ATOM 806 C CA . LEU A 1 101 ? -4.197 -4.900 -4.090 1.00 98.25 101 LEU A CA 1
ATOM 807 C C . LEU A 1 101 ? -5.491 -4.190 -3.693 1.00 98.25 101 LEU A C 1
ATOM 809 O O . LEU A 1 101 ? -5.544 -2.963 -3.633 1.00 98.25 101 LEU A O 1
ATOM 813 N N . VAL A 1 102 ? -6.526 -4.973 -3.420 1.00 98.12 102 VAL A N 1
ATOM 814 C CA . VAL A 1 102 ? -7.834 -4.502 -2.970 1.00 98.12 102 VAL A CA 1
ATOM 815 C C . VAL A 1 102 ? -7.955 -4.760 -1.479 1.00 98.12 102 VAL A C 1
ATOM 817 O O . VAL A 1 102 ? -7.759 -5.890 -1.029 1.00 98.12 102 VAL A O 1
ATOM 820 N N . ILE A 1 103 ? -8.300 -3.728 -0.720 1.00 98.31 103 ILE A N 1
ATOM 821 C CA . ILE A 1 103 ? -8.539 -3.804 0.720 1.00 98.31 103 ILE A CA 1
ATOM 822 C C . ILE A 1 103 ? -9.988 -3.412 0.972 1.00 98.31 103 ILE A C 1
ATOM 824 O O . ILE A 1 103 ? -10.395 -2.317 0.595 1.00 98.31 103 ILE A O 1
ATOM 828 N N . LYS A 1 104 ? -10.764 -4.305 1.590 1.00 97.81 104 LYS A N 1
ATOM 829 C CA . LYS A 1 104 ? -12.150 -4.032 1.977 1.00 97.81 104 LYS A CA 1
ATOM 830 C C . LYS A 1 104 ? -12.222 -3.621 3.437 1.00 97.81 104 LYS A C 1
ATOM 832 O O . LYS A 1 104 ? -11.663 -4.306 4.300 1.00 97.81 104 LYS A O 1
ATOM 837 N N . PHE A 1 105 ? -13.001 -2.581 3.697 1.00 97.94 105 PHE A N 1
ATOM 838 C CA . PHE A 1 105 ? -13.405 -2.195 5.038 1.00 97.94 105 PHE A CA 1
ATOM 839 C C . PHE A 1 105 ? -14.790 -2.732 5.406 1.00 97.94 105 PHE A C 1
ATOM 841 O O . PHE A 1 105 ? -15.676 -2.858 4.557 1.00 97.94 105 PHE A O 1
ATOM 848 N N . GLY A 1 106 ? -14.960 -3.050 6.686 1.00 96.19 106 GLY A N 1
ATOM 849 C CA . GLY A 1 106 ? -16.261 -3.292 7.295 1.00 96.19 106 GLY A CA 1
ATOM 850 C C . GLY A 1 106 ? -16.969 -1.989 7.650 1.00 96.19 106 GLY A C 1
ATOM 851 O O . GLY A 1 106 ? -16.424 -0.895 7.491 1.00 96.19 106 GLY A O 1
ATOM 852 N N . SER A 1 107 ? -18.190 -2.099 8.173 1.00 93.62 107 SER A N 1
ATOM 853 C CA . SER A 1 107 ? -19.009 -0.941 8.559 1.00 93.62 107 SER A CA 1
ATOM 854 C C . SER A 1 107 ? -18.394 -0.081 9.669 1.00 93.62 107 SER A C 1
ATOM 856 O O . SER A 1 107 ? -18.795 1.062 9.846 1.00 93.62 107 SER A O 1
ATOM 858 N N . ASP A 1 108 ? -17.435 -0.617 10.425 1.00 95.06 108 ASP A N 1
ATOM 859 C CA . ASP A 1 108 ? -16.724 0.080 11.500 1.00 95.06 108 ASP A CA 1
ATOM 860 C C . ASP A 1 108 ? -15.371 0.675 11.048 1.00 95.06 108 ASP A C 1
ATOM 862 O O . ASP A 1 108 ? -14.521 1.008 11.887 1.00 95.06 108 ASP A O 1
ATOM 866 N N . SER A 1 109 ? -15.144 0.754 9.732 1.00 94.56 109 SER A N 1
ATOM 867 C CA . SER A 1 109 ? -13.897 1.214 9.106 1.00 94.56 109 SER A CA 1
ATOM 868 C C . SER A 1 109 ? -12.658 0.404 9.516 1.00 94.56 109 SER A C 1
ATOM 870 O O . SER A 1 109 ? -11.542 0.933 9.540 1.00 94.56 109 SER A O 1
ATOM 872 N N . THR A 1 110 ? -12.821 -0.885 9.842 1.00 97.44 110 THR A N 1
ATOM 873 C CA . THR A 1 110 ? -11.699 -1.833 9.974 1.00 97.44 110 THR A CA 1
ATOM 874 C C . THR A 1 110 ? -11.498 -2.653 8.716 1.00 97.44 110 THR A C 1
ATOM 876 O O . THR A 1 110 ? -12.449 -2.986 8.015 1.00 97.44 110 THR A O 1
ATOM 879 N N . VAL A 1 111 ? -10.249 -3.020 8.433 1.00 97.69 111 VAL A N 1
ATOM 880 C CA . VAL A 1 111 ? -9.937 -3.926 7.328 1.00 97.69 111 VAL A CA 1
ATOM 881 C C . VAL A 1 111 ? -10.490 -5.325 7.613 1.00 97.69 111 VAL A C 1
ATOM 883 O O . VAL A 1 111 ? -9.973 -6.041 8.475 1.00 97.69 111 VAL A O 1
ATOM 886 N N . GLU A 1 112 ? -11.470 -5.756 6.820 1.00 97.06 112 GLU A N 1
ATOM 887 C CA . GLU A 1 112 ? -12.032 -7.111 6.865 1.00 97.06 112 GLU A CA 1
ATOM 888 C C . GLU A 1 112 ? -11.139 -8.109 6.125 1.00 97.06 112 GLU A C 1
ATOM 890 O O . GLU A 1 112 ? -10.780 -9.173 6.647 1.00 97.06 112 GLU A O 1
ATOM 895 N N . TRP A 1 113 ? -10.776 -7.770 4.887 1.00 96.44 113 TRP A N 1
ATOM 896 C CA . TRP A 1 113 ? -9.965 -8.619 4.027 1.00 96.44 113 TRP A CA 1
ATOM 897 C C . TRP A 1 113 ? -9.149 -7.818 3.017 1.00 96.44 113 TRP A C 1
ATOM 899 O O . TRP A 1 113 ? -9.409 -6.648 2.739 1.00 96.44 113 TRP A O 1
ATOM 909 N N . ARG A 1 114 ? -8.153 -8.498 2.444 1.00 95.81 114 ARG A N 1
ATOM 910 C CA . ARG A 1 114 ? -7.342 -8.022 1.322 1.00 95.81 114 ARG A CA 1
ATOM 911 C C . ARG A 1 114 ? -7.275 -9.095 0.237 1.00 95.81 114 ARG A C 1
ATOM 913 O O . ARG A 1 114 ? -7.242 -10.279 0.571 1.00 95.81 114 ARG A O 1
ATOM 920 N N . LYS A 1 115 ? -7.272 -8.699 -1.033 1.00 95.81 115 LYS A N 1
ATOM 921 C CA . LYS A 1 115 ? -7.156 -9.598 -2.192 1.00 95.81 115 LYS A CA 1
ATOM 922 C C . LYS A 1 115 ? -6.302 -8.960 -3.277 1.00 95.81 115 LYS A C 1
ATOM 924 O O . LYS A 1 115 ? -6.309 -7.744 -3.429 1.00 95.81 115 LYS A O 1
ATOM 929 N N . ILE A 1 116 ? -5.604 -9.783 -4.048 1.00 96.50 116 ILE A N 1
ATOM 930 C CA . ILE A 1 116 ? -4.945 -9.343 -5.279 1.00 96.50 116 ILE A CA 1
ATOM 931 C C . ILE A 1 116 ? -5.927 -9.556 -6.436 1.00 96.50 116 ILE A C 1
ATOM 933 O O . ILE A 1 116 ? -6.566 -10.604 -6.514 1.00 96.50 116 ILE A O 1
ATOM 937 N N . HIS A 1 117 ? -6.045 -8.569 -7.316 1.00 94.19 117 HIS A N 1
ATOM 938 C CA . HIS A 1 117 ? -6.821 -8.628 -8.550 1.00 94.19 117 HIS A CA 1
ATOM 939 C C . HIS A 1 117 ? -5.957 -8.167 -9.727 1.00 94.19 117 HIS A C 1
ATOM 941 O O . HIS A 1 117 ? -5.222 -7.189 -9.586 1.00 94.19 117 HIS A O 1
ATOM 947 N N . GLY A 1 118 ? -6.057 -8.840 -10.871 1.00 82.94 118 GLY A N 1
ATOM 948 C CA . GLY A 1 118 ? -5.306 -8.520 -12.088 1.00 82.94 118 GLY A CA 1
ATOM 949 C C . GLY A 1 118 ? -4.702 -9.738 -12.755 1.00 82.94 118 GLY A C 1
ATOM 950 O O . GLY A 1 118 ? -4.497 -10.748 -12.045 1.00 82.94 118 GLY A O 1
#

Secondary structure (DSSP, 8-state):
-PPPPTTSSSSGGG--------PPPPP----HHHHH--BTTB-TTHHHHHHHHHHTS--TT-BHHHHHHHH-S-SEEETTEEEEEEEEEEETTEEEEEEEEEEEE-TTSBEEEEEEE-

Mean predicted aligned error: 9.68 Å